Protein AF-A0ABD1CPF4-F1 (afdb_monomer)

Solvent-accessible surface area (backbone atoms only — not comparable to full-atom values): 8004 Å² total; per-residue (Å²): 120,74,70,60,53,56,55,51,50,54,49,49,67,53,43,54,56,50,52,51,50,51,53,52,51,49,53,51,50,36,40,74,71,69,72,23,64,71,58,42,56,59,70,68,31,74,71,52,68,56,48,58,52,49,54,50,50,38,57,67,48,44,60,62,48,54,50,53,54,55,70,65,56,84,64,86,76,77,92,41,75,68,58,52,54,52,52,50,51,49,54,52,51,51,50,51,52,53,32,51,52,50,44,56,67,52,46,53,60,49,55,54,47,51,57,50,50,54,54,56,62,68,64,66,76,91,68,70,62,62,62,52,54,56,53,60,77,70,105

Sequence (139 aa):
THQNGFLVDALYETGRHVLWACSVAWIIFACTTGYGGPINTLLSATCWQPFGKLSYCLYLLHLPLQVLLTGTQRTVRHFSDLEAIHAFGGDASLTVLASVGWTLLFEVPFANLDGSLRKVVRKKPATRTNEELTSEERR

Nearest PDB structures (foldseek):
  5wkq-assembly1_A  TM=3.843E-01  e=2.786E+00  Shigella flexneri

Foldseek 3Di:
DVVVVVVVVVCVVVVVVVVVVVVVVVQVVCLVVVVNPVVVVVVPDPVVVLVVVLVVLLVVQLVVLVVVVVVVPPDDPDDDVVVVVVVVVVSVVVSSVVSVVVCCVPVVVVVVVVVVVVVVVVVPDPPPPVVVVVVVVVD

pLDDT: mean 73.55, std 10.82, range [43.5, 95.12]

Structure (mmCIF, N/CA/C/O backbone):
data_AF-A0ABD1CPF4-F1
#
_entry.id   AF-A0ABD1CPF4-F1
#
loop_
_atom_site.group_PDB
_atom_site.id
_atom_site.type_symbol
_atom_site.label_atom_id
_atom_site.label_alt_id
_atom_site.label_comp_id
_atom_site.label_asym_id
_atom_site.label_entity_id
_atom_site.label_seq_id
_atom_site.pdbx_PDB_ins_code
_atom_site.Cartn_x
_atom_site.Cartn_y
_atom_site.Cartn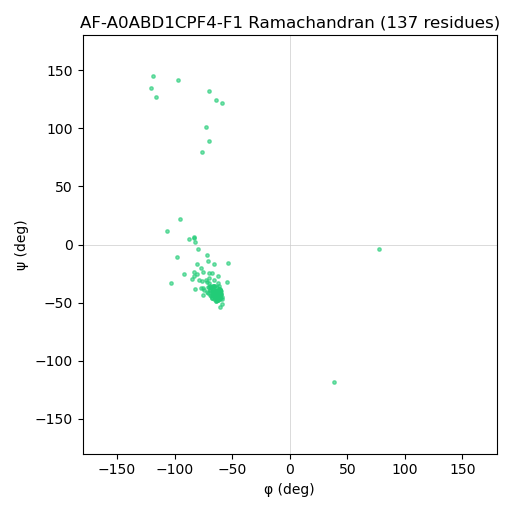_z
_atom_site.occupancy
_atom_site.B_iso_or_equiv
_atom_site.auth_seq_id
_atom_site.auth_comp_id
_atom_site.auth_asym_id
_atom_site.auth_atom_id
_atom_site.pdbx_PDB_model_num
ATOM 1 N N . THR A 1 1 ? -3.301 -20.070 -36.604 1.00 60.03 1 THR A N 1
ATOM 2 C CA . THR A 1 1 ? -2.739 -20.201 -35.237 1.00 60.03 1 THR A CA 1
ATOM 3 C C . THR A 1 1 ? -2.571 -18.868 -34.510 1.00 60.03 1 THR A C 1
ATOM 5 O O . THR A 1 1 ? -2.727 -18.853 -33.300 1.00 60.03 1 THR A O 1
ATOM 8 N N . HIS A 1 2 ? -2.340 -17.742 -35.205 1.00 61.94 2 HIS A N 1
ATOM 9 C CA . HIS A 1 2 ? -2.163 -16.410 -34.587 1.00 61.94 2 HIS A CA 1
ATOM 10 C C . HIS A 1 2 ? -3.419 -15.843 -33.882 1.00 61.94 2 HIS A C 1
ATOM 12 O O . HIS A 1 2 ? -3.306 -15.127 -32.895 1.00 61.94 2 HIS A O 1
ATOM 18 N N . GLN A 1 3 ? -4.621 -16.190 -34.357 1.00 71.19 3 GLN A N 1
ATOM 19 C CA . GLN A 1 3 ? -5.891 -15.688 -33.806 1.00 71.19 3 GLN A CA 1
ATOM 20 C C . GLN A 1 3 ? -6.237 -16.297 -32.434 1.00 71.19 3 GLN A C 1
ATOM 22 O O . GLN A 1 3 ? -6.832 -15.634 -31.589 1.00 71.19 3 GLN A O 1
ATOM 27 N N . ASN A 1 4 ? -5.806 -17.540 -32.190 1.00 77.44 4 ASN A N 1
ATOM 28 C CA . ASN A 1 4 ? -6.047 -18.244 -30.928 1.00 77.44 4 ASN A CA 1
ATOM 29 C C . ASN A 1 4 ? -5.240 -17.629 -29.775 1.00 77.44 4 ASN A C 1
ATOM 31 O O . ASN A 1 4 ? -5.723 -17.602 -28.651 1.00 77.44 4 ASN A O 1
ATOM 35 N N . GLY A 1 5 ? -4.040 -17.104 -30.056 1.00 82.50 5 GLY A N 1
ATOM 36 C CA . GLY A 1 5 ? -3.198 -16.457 -29.046 1.00 82.50 5 GLY A CA 1
ATOM 37 C C . GLY A 1 5 ? -3.845 -15.201 -28.464 1.00 82.50 5 GLY A C 1
ATOM 38 O O . GLY A 1 5 ? -3.920 -15.068 -27.251 1.00 82.50 5 GLY A O 1
ATOM 39 N N . PHE A 1 6 ? -4.403 -14.334 -29.315 1.00 83.62 6 PHE A N 1
ATOM 40 C CA . PHE A 1 6 ? -5.069 -13.102 -28.873 1.00 83.62 6 PHE A CA 1
ATOM 41 C C . PHE A 1 6 ? -6.317 -13.371 -28.020 1.00 83.62 6 PHE A C 1
ATOM 43 O O . PHE A 1 6 ? -6.541 -12.694 -27.022 1.00 83.62 6 PHE A O 1
ATOM 50 N N . LEU A 1 7 ? -7.120 -14.375 -28.389 1.00 87.12 7 LEU A N 1
ATOM 51 C CA . LEU A 1 7 ? -8.303 -14.757 -27.612 1.00 87.12 7 LEU A CA 1
ATOM 52 C C . LEU A 1 7 ? -7.922 -15.290 -26.228 1.00 87.12 7 LEU A C 1
ATOM 54 O O . LEU A 1 7 ? -8.565 -14.938 -25.246 1.00 87.12 7 LEU A O 1
ATOM 58 N N . VAL A 1 8 ? -6.873 -16.110 -26.142 1.00 8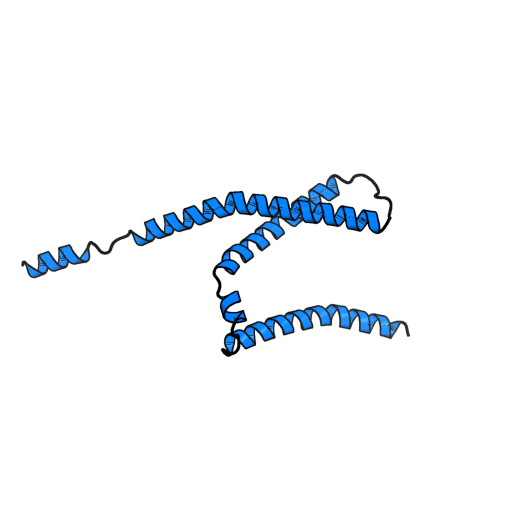7.94 8 VAL A N 1
ATOM 59 C CA . VAL A 1 8 ? -6.375 -16.628 -24.860 1.00 87.94 8 VAL A CA 1
ATOM 60 C C . VAL A 1 8 ? -5.826 -15.497 -23.991 1.00 87.94 8 VAL A C 1
ATOM 62 O O . VAL A 1 8 ? -6.136 -15.459 -22.805 1.00 87.94 8 VAL A O 1
ATOM 65 N N . ASP A 1 9 ? -5.085 -14.554 -24.574 1.00 88.38 9 ASP A N 1
ATOM 66 C CA . ASP A 1 9 ? -4.531 -13.398 -23.861 1.00 88.38 9 ASP A CA 1
ATOM 67 C C . ASP A 1 9 ? -5.645 -12.489 -23.307 1.00 88.38 9 ASP A C 1
ATOM 69 O O . ASP A 1 9 ? -5.686 -12.185 -22.116 1.00 88.38 9 ASP A O 1
ATOM 73 N N . ALA A 1 10 ? -6.648 -12.175 -24.134 1.00 87.69 10 ALA A N 1
ATOM 74 C CA . ALA A 1 10 ? -7.804 -11.380 -23.724 1.00 87.69 10 ALA A CA 1
ATOM 75 C C . ALA A 1 10 ? -8.651 -12.068 -22.635 1.00 87.69 10 ALA A C 1
ATOM 77 O O . ALA A 1 10 ? -9.122 -11.414 -21.697 1.00 87.69 10 ALA A O 1
ATOM 78 N N . LEU A 1 11 ? -8.844 -13.388 -22.736 1.00 88.06 11 LEU A N 1
ATOM 79 C CA . LEU A 1 11 ? -9.547 -14.179 -21.721 1.00 88.06 11 LEU A CA 1
ATOM 80 C C . LEU A 1 11 ? -8.747 -14.286 -20.422 1.00 88.06 11 LEU A C 1
ATOM 82 O O . LEU A 1 11 ? -9.336 -14.265 -19.344 1.00 88.06 11 LEU A O 1
ATOM 86 N N . TYR A 1 12 ? -7.421 -14.374 -20.502 1.00 90.00 12 TYR A N 1
ATOM 87 C CA . TYR A 1 12 ? -6.552 -14.398 -19.330 1.00 90.00 12 TYR A CA 1
ATOM 88 C C . TYR A 1 12 ? -6.574 -13.052 -18.594 1.00 90.00 12 TYR A C 1
ATOM 90 O O . TYR A 1 12 ? -6.769 -13.002 -17.376 1.00 90.00 12 TYR A O 1
ATOM 98 N N . GLU A 1 13 ? -6.464 -11.955 -19.343 1.00 88.06 13 GLU A N 1
ATOM 99 C CA . GLU A 1 13 ? -6.418 -10.595 -18.808 1.00 88.06 13 GLU A CA 1
ATOM 100 C C . GLU A 1 13 ? -7.735 -10.171 -18.151 1.00 88.06 13 GLU A C 1
ATOM 102 O O . GLU A 1 13 ? -7.739 -9.510 -17.115 1.00 88.06 13 GLU A O 1
ATOM 107 N N . THR A 1 14 ? -8.874 -10.576 -18.709 1.00 89.06 14 THR A N 1
ATOM 108 C CA . THR A 1 14 ? -10.189 -10.307 -18.105 1.00 89.06 14 THR A CA 1
ATOM 109 C C . THR A 1 14 ? -10.537 -11.324 -17.019 1.00 89.06 14 THR A C 1
ATOM 111 O O . THR A 1 14 ? -11.060 -10.959 -15.963 1.00 89.06 14 THR A O 1
ATOM 114 N N . GLY A 1 15 ? -10.181 -12.591 -17.231 1.00 91.81 15 GLY A N 1
ATOM 115 C CA . GLY A 1 15 ? -10.434 -13.688 -16.307 1.00 91.81 15 GLY A CA 1
ATOM 116 C C . GLY A 1 15 ? -9.746 -13.503 -14.961 1.00 91.81 15 GLY A C 1
ATOM 117 O O . GLY A 1 15 ? -10.363 -13.777 -13.936 1.00 91.81 15 GLY A O 1
ATOM 118 N N . ARG A 1 16 ? -8.519 -12.965 -14.918 1.00 91.44 16 ARG A N 1
ATOM 119 C CA . ARG A 1 16 ? -7.819 -12.711 -13.644 1.00 91.44 16 ARG A CA 1
ATOM 120 C C . ARG A 1 16 ? -8.573 -11.737 -12.735 1.00 91.44 16 ARG A C 1
ATOM 122 O O . ARG A 1 16 ? -8.634 -11.960 -11.528 1.00 91.44 16 ARG A O 1
ATOM 129 N N . HIS A 1 17 ? -9.176 -10.690 -13.301 1.00 89.56 17 HIS A N 1
ATOM 130 C CA . HIS A 1 17 ? -9.934 -9.696 -12.533 1.00 89.56 17 HIS A CA 1
ATOM 131 C C . HIS A 1 17 ? -11.236 -10.289 -12.010 1.00 89.56 17 HIS A C 1
ATOM 133 O O . HIS A 1 17 ? -11.589 -10.078 -10.852 1.00 89.56 17 HIS A O 1
ATOM 139 N N . VAL A 1 18 ? -11.916 -11.077 -12.847 1.00 94.00 18 VAL A N 1
ATOM 140 C CA . VAL A 1 18 ? -13.145 -11.781 -12.465 1.00 94.00 18 VAL A CA 1
ATOM 141 C C . VAL A 1 18 ? -12.857 -12.821 -11.389 1.00 94.00 18 VAL A C 1
ATOM 143 O O . VAL A 1 18 ? -13.550 -12.846 -10.382 1.00 94.00 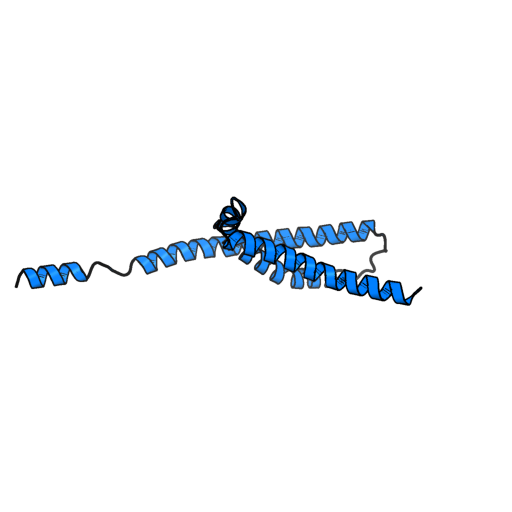18 VAL A O 1
ATOM 146 N N . LEU A 1 19 ? -11.811 -13.635 -11.542 1.00 94.50 19 LEU A N 1
ATOM 147 C CA . LEU A 1 19 ? -11.408 -14.633 -10.550 1.00 94.50 19 LEU A CA 1
ATOM 148 C C . LEU A 1 19 ? -11.044 -13.987 -9.214 1.00 94.50 19 LEU A C 1
ATOM 150 O O . LEU A 1 19 ? -11.465 -14.476 -8.166 1.00 94.50 19 LEU A O 1
ATOM 154 N N . TRP A 1 20 ? -10.315 -12.870 -9.238 1.00 92.19 20 TRP A N 1
ATOM 155 C CA . TRP A 1 20 ? -10.007 -12.115 -8.028 1.00 92.19 20 TRP A CA 1
ATOM 156 C C . TRP A 1 20 ? -11.277 -11.570 -7.361 1.00 92.19 20 TRP A C 1
ATOM 158 O O . TRP A 1 20 ? -11.485 -11.786 -6.166 1.00 92.19 20 TRP A O 1
ATOM 168 N N . ALA A 1 21 ? -12.177 -10.952 -8.131 1.00 93.56 21 ALA A N 1
ATOM 169 C CA . ALA A 1 21 ? -13.452 -10.451 -7.624 1.00 93.56 21 ALA A CA 1
ATOM 170 C C . ALA A 1 21 ? -14.337 -11.578 -7.063 1.00 93.56 21 ALA A C 1
ATOM 172 O O . ALA A 1 21 ? -14.887 -11.438 -5.973 1.00 93.56 21 ALA A O 1
ATOM 173 N N . CYS A 1 22 ? -14.430 -12.715 -7.756 1.00 95.12 22 CYS A N 1
ATOM 174 C CA . CYS A 1 22 ? -15.144 -13.905 -7.298 1.00 95.12 22 CYS A CA 1
ATOM 175 C C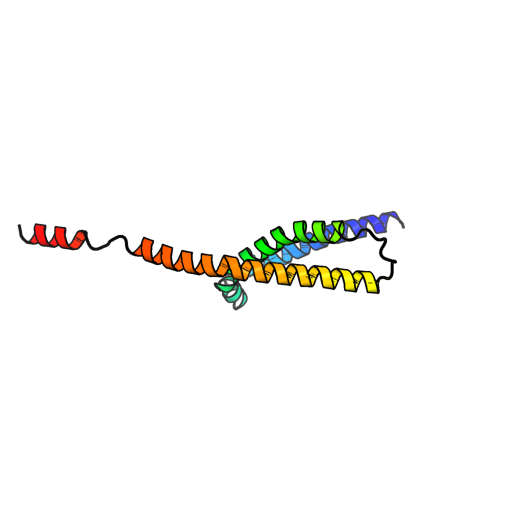 . CYS A 1 22 ? -14.542 -14.464 -6.006 1.00 95.12 22 CYS A C 1
ATOM 177 O O . CYS A 1 22 ? -15.287 -14.814 -5.094 1.00 95.12 22 CYS A O 1
ATOM 179 N N . SER A 1 23 ? -13.211 -14.507 -5.894 1.00 91.06 23 SER A N 1
ATOM 180 C CA . SER A 1 23 ? -12.525 -14.938 -4.674 1.00 91.06 23 SER A CA 1
ATOM 181 C C . SER A 1 23 ? -12.880 -14.040 -3.489 1.00 91.06 23 SER A C 1
ATOM 183 O O . SER A 1 23 ? -13.195 -14.539 -2.412 1.00 91.06 23 SER A O 1
ATOM 185 N N . VAL A 1 24 ? -12.861 -12.717 -3.672 1.00 89.31 24 VAL A N 1
ATOM 186 C CA . VAL A 1 24 ? -13.229 -11.763 -2.613 1.00 89.31 24 VAL A CA 1
ATOM 187 C C . VAL A 1 24 ? -14.721 -11.862 -2.280 1.00 89.31 24 VAL A C 1
ATOM 189 O O . VAL A 1 24 ? -15.086 -11.911 -1.106 1.00 89.31 24 VAL A O 1
ATOM 192 N N . ALA A 1 25 ? -15.587 -11.957 -3.290 1.00 90.56 25 ALA A N 1
ATOM 193 C CA . ALA A 1 25 ? -17.028 -12.115 -3.108 1.00 90.56 25 ALA A CA 1
ATOM 194 C C . ALA A 1 25 ? -17.373 -13.389 -2.324 1.00 90.56 25 ALA A C 1
ATOM 196 O O . ALA A 1 25 ? -18.226 -13.353 -1.439 1.00 90.56 25 ALA A O 1
ATOM 197 N N . TRP A 1 26 ? -16.673 -14.495 -2.592 1.00 90.06 26 TRP A N 1
ATOM 198 C CA . TRP A 1 26 ? -16.831 -15.742 -1.848 1.00 90.06 26 TRP A CA 1
ATOM 199 C C . TRP A 1 26 ? -16.475 -15.581 -0.367 1.00 90.06 26 TRP A C 1
ATOM 201 O O . TRP A 1 26 ? -17.210 -16.051 0.500 1.00 90.06 26 TRP A O 1
ATOM 211 N N . ILE A 1 27 ? -15.386 -14.869 -0.062 1.00 86.06 27 ILE A N 1
ATOM 212 C CA . ILE A 1 27 ? -14.979 -14.580 1.320 1.00 86.06 27 ILE A CA 1
ATOM 213 C C . ILE A 1 27 ? -16.065 -13.769 2.039 1.00 86.06 27 ILE A C 1
ATOM 215 O O . ILE A 1 27 ? -16.458 -14.120 3.150 1.00 86.06 27 ILE A O 1
ATOM 219 N N . ILE A 1 28 ? -16.600 -12.729 1.393 1.00 86.44 28 ILE A N 1
ATOM 220 C CA . ILE A 1 28 ? -17.681 -11.903 1.952 1.00 86.44 28 ILE A CA 1
ATOM 221 C C . ILE A 1 28 ? -18.932 -12.755 2.200 1.00 86.44 28 ILE A C 1
ATOM 223 O O . ILE A 1 28 ? -19.514 -12.699 3.284 1.00 86.44 28 ILE A O 1
ATOM 227 N N . PHE A 1 29 ? -19.319 -13.587 1.231 1.00 86.62 29 PHE A N 1
A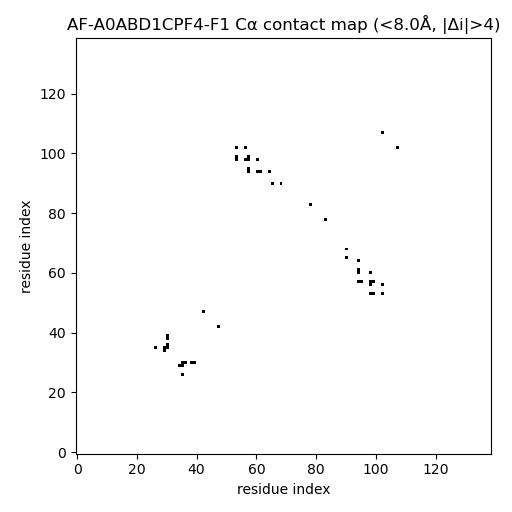TOM 228 C CA . PHE A 1 29 ? -20.461 -14.490 1.354 1.00 86.62 29 PHE A CA 1
ATOM 229 C C . PHE A 1 29 ? -20.294 -15.464 2.532 1.00 86.62 29 PHE A C 1
ATOM 231 O O . PHE A 1 29 ? -21.205 -15.606 3.355 1.00 86.62 29 PHE A O 1
ATOM 238 N N . ALA A 1 30 ? -19.109 -16.061 2.684 1.00 84.81 30 ALA A N 1
ATOM 239 C CA . ALA A 1 30 ? -18.777 -16.932 3.810 1.00 84.81 30 ALA A CA 1
ATOM 240 C C . ALA A 1 30 ? -18.863 -16.201 5.164 1.00 84.81 30 ALA A C 1
ATOM 242 O O . ALA A 1 30 ? -19.389 -16.759 6.130 1.00 84.81 30 ALA A O 1
ATOM 243 N N . CYS A 1 31 ? -18.423 -14.939 5.234 1.00 79.44 31 CYS A N 1
ATOM 244 C CA . CYS A 1 31 ? -18.583 -14.098 6.422 1.00 79.44 31 CYS A CA 1
ATOM 245 C C . CYS A 1 31 ? -20.062 -13.821 6.740 1.00 79.44 31 CYS A C 1
ATOM 247 O O . CYS A 1 31 ? -20.466 -13.956 7.893 1.00 79.44 31 CYS A O 1
ATOM 249 N N . THR A 1 32 ? -20.886 -13.497 5.736 1.00 80.06 32 THR A N 1
ATOM 250 C CA . THR A 1 32 ? -22.316 -13.187 5.946 1.00 80.06 32 THR A CA 1
ATOM 251 C C . THR A 1 32 ? -23.165 -14.397 6.339 1.00 80.06 32 THR A C 1
ATOM 253 O O . THR A 1 32 ? -24.129 -14.251 7.083 1.00 80.06 32 THR A O 1
ATOM 256 N N . THR A 1 33 ? -22.785 -15.602 5.906 1.00 82.44 33 THR A N 1
ATOM 257 C CA . THR A 1 33 ? -23.521 -16.849 6.193 1.00 82.44 33 THR A CA 1
ATOM 258 C C . THR A 1 33 ? -23.183 -17.416 7.585 1.00 82.44 33 THR A C 1
ATOM 260 O O . THR A 1 33 ? -23.664 -18.478 7.967 1.00 82.44 33 THR A O 1
ATOM 263 N N . GLY A 1 34 ? -22.334 -16.738 8.369 1.00 72.19 34 GLY A N 1
ATOM 264 C CA . GLY A 1 34 ? -21.949 -17.166 9.722 1.00 72.19 34 GLY A CA 1
ATOM 265 C C . GLY A 1 34 ? -20.920 -18.304 9.770 1.00 72.19 34 GLY A C 1
ATOM 266 O O . GLY A 1 34 ? -20.414 -18.622 10.842 1.00 72.19 34 GLY A O 1
ATOM 267 N N . TYR A 1 35 ? -20.532 -18.860 8.617 1.00 70.19 35 TYR A N 1
ATOM 268 C CA . TYR A 1 35 ? -19.466 -19.863 8.477 1.00 70.19 35 TYR A CA 1
ATOM 269 C C . TYR A 1 35 ? -18.053 -19.249 8.397 1.00 70.19 35 TYR A C 1
ATOM 271 O O . TYR A 1 35 ? -17.071 -19.961 8.202 1.00 70.19 35 TYR A O 1
ATOM 279 N N . GLY A 1 36 ? -17.922 -17.929 8.565 1.00 67.50 36 GLY A N 1
ATOM 280 C CA . GLY A 1 36 ? -16.660 -17.198 8.413 1.00 67.50 36 GLY A CA 1
ATOM 281 C C . GLY A 1 36 ? -15.615 -17.415 9.517 1.00 67.50 36 GLY A C 1
ATOM 282 O O . GLY A 1 36 ? -14.488 -16.950 9.357 1.00 67.50 36 GLY A O 1
ATOM 283 N N . GLY A 1 37 ? -15.957 -18.089 10.622 1.00 76.31 37 GLY A N 1
ATOM 284 C CA . GLY A 1 37 ? -15.033 -18.476 11.700 1.00 76.31 37 GLY A CA 1
ATOM 285 C C . GLY A 1 37 ? -13.963 -17.412 12.037 1.00 76.31 37 GLY A C 1
ATOM 286 O O . GLY A 1 37 ? -14.324 -16.297 12.418 1.00 76.31 37 GLY A O 1
ATOM 287 N N . PRO A 1 38 ? -12.655 -17.711 11.882 1.00 71.50 38 PRO A N 1
ATOM 288 C CA . PRO A 1 38 ? -11.564 -16.782 12.201 1.00 71.50 38 PRO A CA 1
ATOM 289 C C . PRO A 1 38 ? -11.449 -15.586 11.241 1.00 71.50 38 PRO A C 1
ATOM 291 O O . PRO A 1 38 ? -10.947 -14.537 11.641 1.00 71.50 38 PRO A O 1
ATOM 294 N N . ILE A 1 39 ? -11.926 -15.707 9.997 1.00 74.19 39 ILE A N 1
ATOM 295 C CA . ILE A 1 39 ? -11.869 -14.636 8.988 1.00 74.19 39 ILE A CA 1
ATOM 296 C C . ILE A 1 39 ? -12.813 -13.498 9.383 1.00 74.19 39 ILE A C 1
ATOM 298 O O . ILE A 1 39 ? -12.448 -12.333 9.273 1.00 74.19 39 ILE A O 1
ATOM 302 N N . ASN A 1 40 ? -13.990 -13.823 9.926 1.00 73.62 40 ASN A N 1
ATOM 303 C CA . ASN A 1 40 ? -14.916 -12.817 10.447 1.00 73.62 40 ASN A CA 1
ATOM 304 C C . ASN A 1 40 ? -14.306 -12.031 11.624 1.00 73.62 40 ASN A C 1
ATOM 306 O O . ASN A 1 40 ? -14.437 -10.813 11.692 1.00 73.62 40 ASN A O 1
ATOM 310 N N . THR A 1 41 ? -13.574 -12.705 12.515 1.00 69.88 41 THR A N 1
ATOM 311 C CA . THR A 1 41 ? -12.863 -12.054 13.628 1.00 69.88 41 THR A CA 1
ATOM 312 C C . THR A 1 41 ? -11.702 -11.184 13.137 1.00 69.88 41 THR A C 1
ATOM 314 O O . THR A 1 41 ? -11.483 -10.102 13.674 1.00 69.88 41 THR A O 1
ATOM 317 N N . LEU A 1 42 ? -10.986 -11.621 12.095 1.00 72.38 42 LEU A N 1
ATOM 318 C CA . LEU A 1 42 ? -9.924 -10.847 11.444 1.00 72.38 42 LEU A CA 1
ATOM 319 C C . LEU A 1 42 ? -10.465 -9.586 10.760 1.00 72.38 42 LEU A C 1
ATOM 321 O O . LEU A 1 42 ? -9.890 -8.518 10.941 1.00 72.38 42 LEU A O 1
ATOM 325 N N . LEU A 1 43 ? -11.569 -9.694 10.013 1.00 65.69 43 LEU A N 1
ATOM 326 C CA . LEU A 1 43 ? -12.199 -8.557 9.329 1.00 65.69 43 LEU A CA 1
ATOM 327 C C . LEU A 1 43 ? -12.906 -7.603 10.300 1.00 65.69 43 LEU A C 1
ATOM 329 O 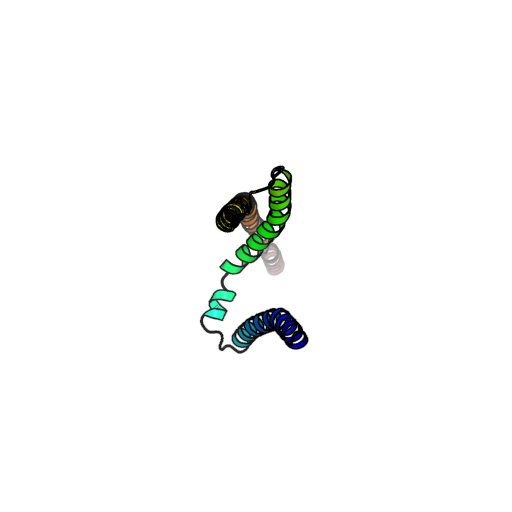O . LEU A 1 43 ? -12.933 -6.399 10.066 1.00 65.69 43 LEU A O 1
ATOM 333 N N . SER A 1 44 ? -13.459 -8.118 11.400 1.00 66.69 44 SER A N 1
ATOM 334 C CA . SER A 1 44 ? -14.063 -7.298 12.456 1.00 66.69 44 SER A CA 1
ATOM 335 C C . SER A 1 44 ? -13.026 -6.689 13.409 1.00 66.69 44 SER A C 1
ATOM 337 O O . SER A 1 44 ? -13.399 -5.941 14.318 1.00 66.69 44 SER A O 1
ATOM 339 N N . ALA A 1 45 ? -11.737 -6.999 13.251 1.00 68.19 45 ALA A N 1
ATOM 340 C CA . ALA A 1 45 ? -10.700 -6.434 14.095 1.00 68.19 45 ALA A CA 1
ATOM 341 C C . ALA A 1 45 ? -10.518 -4.940 13.790 1.00 68.19 45 ALA A C 1
ATOM 343 O O . ALA A 1 45 ? -10.287 -4.543 12.647 1.00 68.19 45 ALA A O 1
ATOM 344 N N . THR A 1 46 ? -10.488 -4.110 14.837 1.00 63.09 46 THR A N 1
ATOM 345 C CA . THR A 1 46 ? -10.197 -2.662 14.768 1.00 63.09 46 THR A CA 1
ATOM 346 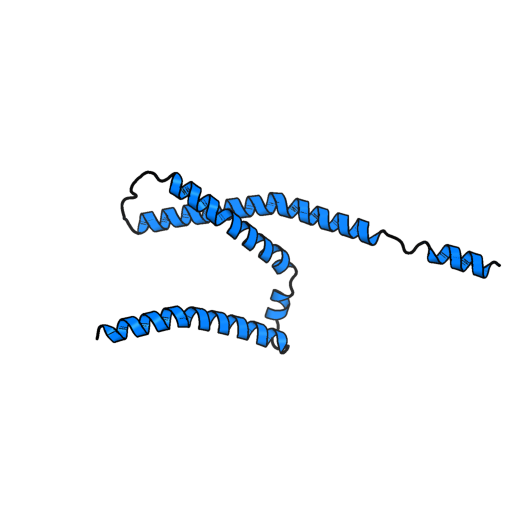C C . THR A 1 46 ? -8.880 -2.341 14.044 1.00 63.09 46 THR A C 1
ATOM 348 O O . THR A 1 46 ? -8.665 -1.211 13.618 1.00 63.09 46 THR A O 1
ATOM 351 N N . CYS A 1 47 ? -8.009 -3.337 13.856 1.00 66.44 47 CYS A N 1
ATOM 352 C CA . CYS A 1 47 ? -6.766 -3.251 13.093 1.00 66.44 47 CYS A CA 1
ATOM 353 C C . CYS A 1 47 ? -6.971 -2.917 11.598 1.00 66.44 47 CYS A C 1
ATOM 355 O O . CYS A 1 47 ? -6.111 -2.276 10.999 1.00 66.44 47 CYS A O 1
ATOM 357 N N . TRP A 1 48 ? -8.119 -3.252 10.996 1.00 66.31 48 TRP A N 1
ATOM 358 C CA . TRP A 1 48 ? -8.402 -2.926 9.587 1.00 66.31 48 TRP A CA 1
ATOM 359 C C . TRP A 1 48 ? -8.748 -1.449 9.354 1.00 66.31 48 TRP A C 1
ATOM 361 O O . TRP A 1 48 ? -8.566 -0.913 8.261 1.00 66.31 48 TRP A O 1
ATOM 371 N N . GLN A 1 49 ? -9.217 -0.762 10.393 1.00 69.25 49 GLN A N 1
ATOM 372 C CA . GLN A 1 49 ? -9.669 0.623 10.308 1.00 69.25 49 GLN A CA 1
ATOM 373 C C . GLN A 1 49 ? -8.549 1.668 10.095 1.00 69.25 49 GLN A C 1
ATOM 375 O O . GLN A 1 49 ? -8.799 2.635 9.363 1.00 69.25 49 GLN A O 1
ATOM 380 N N . PRO A 1 50 ? -7.337 1.523 10.674 1.00 69.94 50 PRO A N 1
ATOM 381 C CA . PRO A 1 50 ? -6.167 2.306 10.268 1.00 69.94 50 PRO A CA 1
ATOM 382 C C . PRO A 1 50 ? -5.554 1.804 8.951 1.00 69.94 50 PRO A C 1
ATOM 384 O O . PRO A 1 50 ? -5.081 2.604 8.151 1.00 69.94 50 PRO A O 1
ATOM 387 N N . PHE A 1 51 ? -5.630 0.500 8.655 1.00 74.38 51 PHE A N 1
ATOM 388 C CA . PHE A 1 51 ? -5.034 -0.068 7.440 1.00 74.38 51 PHE A CA 1
ATOM 389 C C . PHE A 1 51 ? -5.607 0.548 6.153 1.00 74.38 51 PHE A C 1
ATOM 391 O O . PHE A 1 51 ? -4.855 0.933 5.261 1.00 74.38 51 PHE A O 1
ATOM 398 N N . GLY A 1 52 ? -6.929 0.747 6.090 1.00 75.50 52 GLY A N 1
ATOM 399 C CA . GLY A 1 52 ? -7.564 1.410 4.945 1.00 75.50 52 GLY A CA 1
ATOM 400 C C . GLY A 1 52 ? -7.114 2.864 4.738 1.00 75.50 52 GLY A C 1
ATOM 401 O O . GLY A 1 52 ? -7.000 3.319 3.601 1.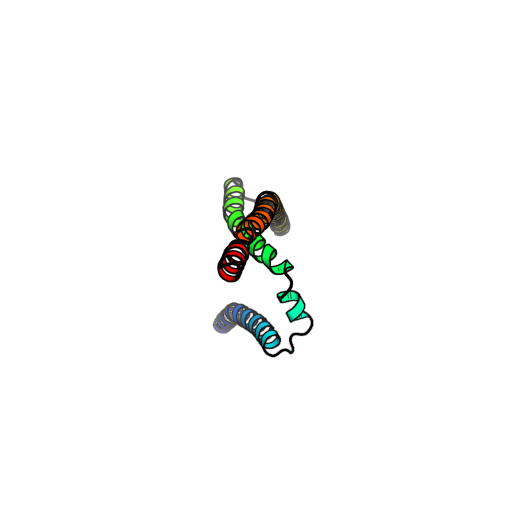00 75.50 52 GLY A O 1
ATOM 402 N N . LYS A 1 53 ? -6.807 3.595 5.819 1.00 70.44 53 LYS A N 1
ATOM 403 C CA . LYS A 1 53 ? -6.292 4.971 5.728 1.00 70.44 53 LYS A CA 1
ATOM 404 C C . LYS A 1 53 ? -4.835 4.997 5.281 1.00 70.44 53 LYS A C 1
ATOM 406 O O . LYS A 1 53 ? -4.476 5.818 4.441 1.00 70.44 53 LYS A O 1
ATOM 411 N N . LEU A 1 54 ? -4.027 4.058 5.770 1.00 69.31 54 LEU A N 1
ATOM 412 C CA . LEU A 1 54 ? -2.629 3.910 5.375 1.00 69.31 54 LEU A CA 1
ATOM 413 C C . LEU A 1 54 ? -2.497 3.613 3.875 1.00 69.31 54 LEU A C 1
ATOM 415 O O . LEU A 1 54 ? -1.712 4.269 3.193 1.00 69.31 54 LEU A O 1
ATOM 419 N N . SER A 1 55 ? -3.314 2.702 3.333 1.00 79.50 55 SER A N 1
ATOM 420 C CA . SER A 1 55 ? -3.341 2.428 1.888 1.00 79.50 55 SER A CA 1
ATOM 421 C C . SER A 1 55 ? -3.735 3.655 1.060 1.00 79.50 55 SER A C 1
ATOM 423 O O . SER A 1 55 ? -3.190 3.864 -0.023 1.00 79.50 55 SER A O 1
ATOM 425 N N . TYR A 1 56 ? -4.641 4.495 1.567 1.00 78.25 56 TYR A N 1
ATOM 426 C CA . TYR A 1 56 ? -5.032 5.735 0.895 1.00 78.25 56 TYR A CA 1
ATOM 427 C C . TYR A 1 56 ? -3.901 6.775 0.881 1.00 78.25 56 TYR A C 1
ATOM 429 O O . TYR A 1 56 ? -3.617 7.367 -0.160 1.00 78.25 56 TYR A O 1
ATOM 437 N N . CYS A 1 57 ? -3.208 6.962 2.008 1.00 75.00 57 CYS A N 1
ATOM 438 C CA . CYS A 1 57 ? -2.029 7.828 2.079 1.00 75.00 57 CYS A CA 1
ATOM 439 C C . CYS A 1 57 ? -0.911 7.349 1.142 1.00 75.00 57 CYS A C 1
ATOM 441 O O . CYS A 1 57 ? -0.330 8.164 0.425 1.00 75.00 57 CYS A O 1
ATOM 443 N N . LEU A 1 58 ? -0.664 6.036 1.096 1.00 78.12 58 LEU A N 1
ATOM 444 C CA . LEU A 1 58 ? 0.294 5.420 0.179 1.00 78.12 58 LEU A CA 1
ATOM 445 C C . LEU A 1 58 ? -0.064 5.717 -1.277 1.00 78.12 58 LEU A C 1
ATOM 447 O O . LEU A 1 58 ? 0.796 6.146 -2.038 1.00 78.12 58 LEU A O 1
ATOM 451 N N . TYR A 1 59 ? -1.335 5.549 -1.652 1.00 80.62 59 TYR A N 1
ATOM 452 C CA . TYR A 1 59 ? -1.807 5.839 -3.005 1.00 80.62 59 TYR A CA 1
ATOM 453 C C . TYR A 1 59 ? -1.607 7.313 -3.390 1.00 80.62 59 TYR A C 1
ATOM 455 O O . TYR A 1 59 ? -1.112 7.606 -4.478 1.00 80.62 59 TYR A O 1
ATOM 463 N N . LEU A 1 60 ? -1.935 8.246 -2.487 1.00 79.12 60 LEU A N 1
ATOM 464 C CA . LEU A 1 60 ? -1.748 9.681 -2.726 1.00 79.12 60 LEU A CA 1
ATOM 465 C C . LEU A 1 60 ? -0.275 10.084 -2.862 1.00 79.12 60 LEU A C 1
ATOM 467 O O . LEU A 1 60 ? 0.025 10.978 -3.649 1.00 79.12 60 LEU A O 1
ATOM 471 N N . LEU A 1 61 ? 0.631 9.457 -2.107 1.00 75.25 61 LEU A N 1
ATOM 472 C CA . LEU A 1 61 ? 2.066 9.762 -2.147 1.00 75.25 61 LEU A CA 1
ATOM 473 C C . LEU A 1 61 ? 2.801 9.048 -3.284 1.00 75.25 61 LEU A C 1
ATOM 475 O O . LEU A 1 61 ? 3.833 9.538 -3.738 1.00 75.25 61 LEU A O 1
ATOM 479 N N . HIS A 1 62 ? 2.265 7.930 -3.769 1.00 79.19 62 HIS A N 1
ATOM 480 C CA . HIS A 1 62 ? 2.887 7.127 -4.813 1.00 79.19 62 HIS A CA 1
ATOM 481 C C . HIS A 1 62 ? 3.078 7.905 -6.121 1.00 79.19 62 HIS A C 1
ATOM 483 O O . HIS A 1 62 ? 4.199 8.008 -6.612 1.00 79.19 62 HIS A O 1
ATOM 489 N N . LEU A 1 63 ? 2.010 8.511 -6.651 1.00 79.31 63 LEU A N 1
ATOM 490 C CA . LEU A 1 63 ? 2.063 9.275 -7.903 1.00 79.31 63 LEU A CA 1
ATOM 491 C C . LEU A 1 63 ? 3.061 10.451 -7.872 1.00 79.31 63 LEU A C 1
ATOM 493 O O . LEU A 1 63 ? 3.892 10.533 -8.778 1.00 79.31 63 LEU A O 1
ATOM 497 N N . PRO A 1 64 ? 3.044 11.362 -6.878 1.00 79.00 64 PRO A N 1
ATOM 498 C CA . PRO A 1 64 ? 3.996 12.469 -6.836 1.00 79.00 64 PRO A CA 1
ATOM 499 C C . PRO A 1 64 ? 5.442 12.006 -6.627 1.00 79.00 64 PRO A C 1
ATOM 501 O O . PRO A 1 64 ? 6.338 12.588 -7.239 1.00 79.00 64 PRO A O 1
ATOM 504 N N . LEU A 1 65 ? 5.690 10.956 -5.832 1.00 76.69 65 LEU A N 1
ATOM 505 C CA . LEU A 1 65 ? 7.038 10.392 -5.690 1.00 76.69 65 LEU A CA 1
ATOM 506 C C . LEU A 1 65 ? 7.540 9.809 -7.007 1.00 76.69 65 LEU A C 1
ATOM 508 O O . LEU A 1 65 ? 8.628 10.171 -7.451 1.00 76.69 65 LEU A O 1
ATOM 512 N N . GLN A 1 66 ? 6.726 8.991 -7.672 1.00 79.38 66 GLN A N 1
ATOM 513 C CA . GLN A 1 66 ? 7.087 8.377 -8.945 1.00 79.38 66 GLN A CA 1
ATOM 514 C C . GLN A 1 66 ? 7.361 9.433 -10.026 1.00 79.38 66 GLN A C 1
ATOM 516 O O . GLN A 1 66 ? 8.323 9.310 -10.786 1.00 79.38 66 GLN A O 1
ATOM 521 N N . VAL A 1 67 ? 6.566 10.508 -10.072 1.00 82.00 67 VAL A N 1
ATOM 522 C CA . VAL A 1 67 ? 6.791 11.644 -10.982 1.00 82.00 67 VAL A CA 1
ATOM 523 C C . VAL A 1 67 ? 8.096 12.374 -10.655 1.00 82.00 67 VAL A C 1
ATOM 525 O O . VAL A 1 67 ? 8.850 12.704 -11.570 1.00 82.00 67 VAL A O 1
ATOM 528 N N . LEU A 1 68 ? 8.405 12.603 -9.376 1.00 79.88 68 LEU A N 1
ATOM 529 C CA . LEU A 1 68 ? 9.629 13.289 -8.953 1.00 79.88 68 LEU A CA 1
ATOM 530 C C . LEU A 1 68 ? 10.890 12.459 -9.242 1.00 79.88 68 LEU A C 1
ATOM 532 O O . LEU A 1 68 ? 11.895 12.988 -9.723 1.00 79.88 68 LEU A O 1
ATOM 536 N N . LEU A 1 69 ? 10.826 11.154 -8.982 1.00 75.06 69 LEU A N 1
ATOM 537 C CA . LEU A 1 69 ? 11.903 10.199 -9.237 1.00 75.06 69 LEU A CA 1
ATOM 538 C C . LEU A 1 69 ? 12.152 10.069 -10.743 1.00 75.06 69 LEU A C 1
ATOM 540 O O . LEU A 1 69 ? 13.285 10.242 -11.193 1.00 75.06 69 LEU A O 1
ATOM 544 N N . THR A 1 70 ? 11.090 9.916 -11.541 1.00 74.56 70 THR A N 1
ATOM 545 C CA . THR A 1 70 ? 11.176 9.881 -13.013 1.00 74.56 70 THR A CA 1
ATOM 546 C C . THR A 1 70 ? 11.676 11.209 -13.592 1.00 74.56 70 THR A C 1
ATOM 548 O O . THR A 1 70 ? 12.508 11.211 -14.493 1.00 74.56 70 THR A O 1
ATOM 551 N N . GLY A 1 71 ? 11.240 12.353 -13.051 1.00 75.50 71 GLY A N 1
ATOM 552 C CA . GLY A 1 71 ? 11.689 13.684 -13.482 1.00 75.50 71 GLY A CA 1
ATOM 553 C C . GLY A 1 71 ? 13.160 13.980 -13.162 1.00 75.50 71 GLY A C 1
ATOM 554 O O . GLY A 1 71 ? 13.799 14.781 -13.848 1.00 75.50 71 GLY A O 1
ATOM 555 N N . THR A 1 72 ? 13.708 13.309 -12.146 1.00 70.31 72 THR A N 1
ATOM 556 C CA . THR A 1 72 ? 15.120 13.400 -11.741 1.00 70.31 72 THR A CA 1
ATOM 557 C C . THR A 1 72 ? 16.014 12.477 -12.581 1.00 70.31 72 THR A C 1
ATOM 559 O O . THR A 1 72 ? 17.189 12.779 -12.805 1.00 70.31 72 THR A O 1
ATOM 562 N N . GLN A 1 73 ? 15.466 11.381 -13.118 1.00 66.31 73 GLN A N 1
ATOM 563 C CA . GLN A 1 73 ? 16.158 10.472 -14.035 1.00 66.31 73 GLN A CA 1
ATOM 564 C C . GLN A 1 73 ? 16.249 11.076 -15.449 1.00 66.31 73 GLN A C 1
ATOM 566 O O . GLN A 1 73 ? 15.502 10.728 -16.356 1.00 66.31 73 GLN A O 1
ATOM 571 N N . ARG A 1 74 ? 17.208 11.987 -15.663 1.00 57.50 74 ARG A N 1
ATOM 572 C CA . ARG A 1 74 ? 17.531 12.558 -16.991 1.00 57.50 74 ARG A CA 1
ATOM 573 C C . ARG A 1 74 ? 18.466 11.694 -17.851 1.00 57.50 74 ARG A C 1
ATOM 575 O O . ARG A 1 74 ? 18.900 12.155 -18.903 1.00 57.50 74 ARG A O 1
ATOM 582 N N . THR A 1 75 ? 18.804 10.476 -17.423 1.00 55.75 75 THR A N 1
ATOM 583 C CA . THR A 1 75 ? 19.762 9.616 -18.137 1.00 55.75 75 THR A CA 1
ATOM 584 C C . THR A 1 75 ? 19.133 8.307 -18.601 1.00 55.75 75 THR A C 1
ATOM 586 O O . THR A 1 75 ? 18.282 7.733 -17.923 1.00 55.75 75 THR A O 1
ATOM 589 N N . VAL A 1 76 ? 19.574 7.821 -19.762 1.00 53.47 76 VAL A N 1
ATOM 590 C CA . VAL A 1 76 ? 19.106 6.571 -20.369 1.00 53.47 76 VAL A CA 1
ATOM 591 C C . VAL A 1 76 ? 19.688 5.402 -19.569 1.00 53.47 76 VAL A C 1
ATOM 593 O O . VAL A 1 76 ? 20.869 5.074 -19.704 1.00 53.47 76 VAL A O 1
ATOM 596 N N . ARG A 1 77 ? 18.883 4.794 -18.687 1.00 56.19 77 ARG A N 1
ATOM 597 C CA . ARG A 1 77 ? 19.289 3.606 -17.922 1.00 56.19 77 ARG A CA 1
ATOM 598 C C . ARG A 1 77 ? 19.650 2.497 -18.914 1.00 56.19 77 ARG A C 1
ATOM 600 O O . ARG A 1 77 ? 18.839 2.138 -19.762 1.00 56.19 77 ARG A O 1
ATOM 607 N N . HIS A 1 78 ? 20.877 1.989 -18.845 1.00 58.12 78 HIS A N 1
ATOM 608 C CA . HIS A 1 78 ? 21.289 0.857 -19.670 1.00 58.12 78 HIS A CA 1
ATOM 609 C C . HIS A 1 78 ? 20.456 -0.372 -19.286 1.00 58.12 78 HIS A C 1
ATOM 611 O O . HIS A 1 78 ? 20.375 -0.734 -18.113 1.00 58.12 78 HIS A O 1
ATOM 617 N N . PHE A 1 79 ? 19.786 -0.953 -20.282 1.00 55.28 79 PHE A N 1
ATOM 618 C CA . PHE A 1 79 ? 18.828 -2.044 -20.136 1.00 55.28 79 PHE A CA 1
ATOM 619 C C . PHE A 1 79 ? 19.542 -3.346 -19.755 1.00 55.28 79 PHE A C 1
ATOM 621 O O . PHE A 1 79 ? 19.945 -4.126 -20.611 1.00 55.28 79 PHE A O 1
ATOM 628 N N . SER A 1 80 ? 19.712 -3.570 -18.458 1.00 75.38 80 SER A N 1
ATOM 629 C CA . SER A 1 80 ? 19.889 -4.905 -17.896 1.00 75.38 80 SER A CA 1
ATOM 630 C C . SER A 1 80 ? 18.701 -5.158 -16.978 1.00 75.38 80 SER A C 1
ATOM 632 O O . SER A 1 80 ? 18.413 -4.327 -16.113 1.00 75.38 80 SER A O 1
ATOM 634 N N . ASP A 1 81 ? 17.990 -6.271 -17.164 1.00 73.31 81 ASP A N 1
ATOM 635 C CA . ASP A 1 81 ? 16.779 -6.597 -16.395 1.00 73.31 81 ASP A CA 1
ATOM 636 C C . ASP A 1 81 ? 17.032 -6.566 -14.878 1.00 73.31 81 ASP A C 1
ATOM 638 O O . ASP A 1 81 ? 16.180 -6.144 -14.096 1.00 73.31 81 ASP A O 1
ATOM 642 N N . LEU A 1 82 ? 18.249 -6.924 -14.458 1.00 76.56 82 LEU A N 1
ATOM 643 C CA . LEU A 1 82 ? 18.662 -6.921 -13.055 1.00 76.56 82 LEU A CA 1
ATOM 644 C C . LEU A 1 82 ? 18.729 -5.504 -12.455 1.00 76.56 82 LEU A C 1
ATOM 646 O O . LEU A 1 82 ? 18.301 -5.276 -11.324 1.00 76.56 82 LEU A O 1
ATOM 650 N N . GLU A 1 83 ? 19.239 -4.544 -13.227 1.00 76.25 83 GLU A N 1
ATOM 651 C CA . GLU A 1 83 ? 19.347 -3.135 -12.831 1.00 76.25 83 GLU A CA 1
ATOM 652 C C . GLU A 1 83 ? 17.964 -2.485 -12.721 1.00 76.25 83 GLU A C 1
ATOM 654 O O . GLU A 1 83 ? 17.724 -1.679 -11.821 1.00 76.25 83 GLU A O 1
ATOM 659 N N . ALA A 1 84 ? 17.038 -2.867 -13.607 1.00 73.12 84 ALA A N 1
ATOM 660 C CA . ALA A 1 84 ? 15.662 -2.383 -13.590 1.00 73.12 84 ALA A CA 1
ATOM 661 C C . ALA A 1 84 ? 14.897 -2.882 -12.354 1.00 73.12 84 ALA A C 1
ATOM 663 O O . ALA A 1 84 ? 14.254 -2.086 -11.670 1.00 73.12 84 ALA A O 1
ATOM 664 N N . ILE A 1 85 ? 15.015 -4.174 -12.025 1.00 78.81 85 ILE A N 1
ATOM 665 C CA . ILE A 1 85 ? 14.369 -4.763 -10.841 1.00 78.81 85 ILE A CA 1
ATOM 666 C C . ILE A 1 85 ? 14.922 -4.138 -9.555 1.00 78.81 85 ILE A C 1
ATOM 668 O O . ILE A 1 85 ? 14.152 -3.793 -8.658 1.00 78.81 85 ILE A O 1
ATOM 672 N N . HIS A 1 86 ? 16.241 -3.947 -9.468 1.00 81.31 86 HIS A N 1
ATOM 673 C CA . HIS A 1 86 ? 16.867 -3.343 -8.292 1.00 81.31 86 HIS A CA 1
ATOM 674 C C . HIS A 1 86 ? 16.475 -1.867 -8.119 1.00 81.31 86 HIS A C 1
ATOM 676 O O . HIS A 1 86 ? 16.137 -1.441 -7.014 1.00 81.31 86 HIS A O 1
ATOM 682 N N . ALA A 1 87 ? 16.453 -1.091 -9.208 1.00 77.31 87 ALA A N 1
ATOM 683 C CA . ALA A 1 87 ? 16.016 0.304 -9.178 1.00 77.31 87 ALA A CA 1
ATOM 684 C C . ALA A 1 87 ? 14.536 0.433 -8.788 1.00 77.31 87 ALA A C 1
ATOM 686 O O . ALA A 1 87 ? 14.199 1.244 -7.928 1.00 77.31 87 ALA A O 1
ATOM 687 N N . PHE A 1 88 ? 13.669 -0.409 -9.358 1.00 76.38 88 PHE A N 1
ATOM 688 C CA . PHE A 1 88 ? 12.248 -0.446 -9.015 1.00 76.38 88 PHE A CA 1
ATOM 689 C C . PHE A 1 88 ? 12.021 -0.826 -7.547 1.00 76.38 88 PHE A C 1
ATOM 691 O O . PHE A 1 88 ? 11.238 -0.181 -6.855 1.00 76.38 88 PHE A O 1
ATOM 698 N N . GLY A 1 89 ? 12.737 -1.836 -7.044 1.00 81.06 89 GLY A N 1
ATOM 699 C CA . GLY A 1 89 ? 12.664 -2.232 -5.637 1.00 81.06 89 GLY A CA 1
ATOM 700 C C . GLY A 1 89 ? 13.108 -1.117 -4.684 1.00 81.06 89 GLY A C 1
ATOM 701 O O . GLY A 1 89 ? 12.490 -0.910 -3.636 1.00 81.06 89 GLY A O 1
ATOM 702 N N . GLY A 1 90 ? 14.140 -0.358 -5.061 1.00 80.94 90 GLY A N 1
ATOM 703 C CA . GLY A 1 90 ? 14.597 0.815 -4.316 1.00 80.94 90 GLY A CA 1
ATOM 704 C C . GLY A 1 90 ? 13.546 1.925 -4.265 1.00 80.94 90 GLY A C 1
ATOM 705 O O . GLY A 1 90 ? 13.215 2.414 -3.190 1.00 80.94 90 GLY A O 1
ATOM 706 N N . ASP A 1 91 ? 12.968 2.272 -5.411 1.00 76.88 91 ASP A N 1
ATOM 707 C CA . ASP A 1 91 ? 11.931 3.303 -5.522 1.00 76.88 91 ASP A CA 1
ATOM 708 C C . ASP A 1 91 ? 10.658 2.925 -4.738 1.00 76.88 91 ASP A C 1
ATOM 710 O O . ASP A 1 91 ? 10.133 3.702 -3.932 1.00 76.88 91 ASP A O 1
ATOM 714 N N . ALA A 1 92 ? 10.228 1.666 -4.873 1.00 77.56 92 ALA A N 1
ATOM 715 C CA . ALA A 1 92 ? 9.077 1.123 -4.163 1.00 77.56 92 ALA A CA 1
ATOM 716 C C . ALA A 1 92 ? 9.290 1.115 -2.643 1.00 77.56 92 ALA A C 1
ATOM 718 O O . ALA A 1 92 ? 8.427 1.576 -1.895 1.00 77.56 92 ALA A O 1
ATOM 719 N N . SER A 1 93 ? 10.442 0.629 -2.170 1.00 83.38 93 SER A N 1
ATOM 720 C CA . SER A 1 93 ? 10.744 0.595 -0.734 1.00 83.38 93 SER A CA 1
ATOM 721 C C . SER A 1 93 ? 10.851 1.999 -0.135 1.00 83.38 93 SER A C 1
ATOM 723 O O . SER A 1 93 ? 10.308 2.242 0.943 1.00 83.38 93 SER A O 1
ATOM 725 N N . LEU A 1 94 ? 11.457 2.951 -0.847 1.00 79.56 94 LEU A N 1
ATOM 726 C CA . LEU A 1 94 ? 11.588 4.335 -0.394 1.00 79.56 94 LEU A CA 1
ATOM 727 C C . LEU A 1 94 ? 10.229 5.046 -0.326 1.00 79.56 94 LEU A C 1
ATOM 729 O O . LEU A 1 94 ? 9.945 5.744 0.648 1.00 79.56 94 LEU A O 1
ATOM 733 N N . THR A 1 95 ? 9.353 4.798 -1.302 1.00 78.69 95 THR A N 1
ATOM 734 C CA . THR A 1 95 ? 7.979 5.320 -1.316 1.00 78.69 95 THR A CA 1
ATOM 735 C C . THR A 1 95 ? 7.144 4.745 -0.175 1.00 78.69 95 THR A C 1
ATOM 737 O O . THR A 1 95 ? 6.434 5.484 0.511 1.00 78.69 95 THR A O 1
ATOM 740 N N . VAL A 1 96 ? 7.266 3.442 0.089 1.00 78.25 96 VAL A N 1
ATOM 741 C CA . VAL A 1 96 ? 6.585 2.793 1.215 1.00 78.25 96 VAL A CA 1
ATOM 742 C C . VAL A 1 96 ? 7.075 3.365 2.546 1.00 78.25 96 VAL A C 1
ATOM 744 O O . VAL A 1 96 ? 6.252 3.720 3.387 1.00 78.25 96 VAL A O 1
ATOM 747 N N . LEU A 1 97 ? 8.387 3.532 2.735 1.00 81.75 97 LEU A N 1
ATOM 748 C CA . LEU A 1 97 ? 8.950 4.111 3.960 1.00 81.75 97 LEU A CA 1
ATOM 749 C C . LEU A 1 97 ? 8.518 5.568 4.170 1.00 81.75 97 LEU A C 1
ATOM 751 O O . LEU A 1 97 ? 8.128 5.937 5.278 1.00 81.75 97 LEU A O 1
ATOM 755 N N . ALA A 1 98 ? 8.535 6.384 3.114 1.00 77.44 98 ALA A N 1
ATOM 756 C CA . ALA A 1 98 ? 8.077 7.769 3.166 1.00 77.44 98 ALA A CA 1
ATOM 757 C C . ALA A 1 98 ? 6.583 7.858 3.507 1.00 77.44 98 ALA A C 1
ATOM 759 O O . ALA A 1 98 ? 6.187 8.661 4.354 1.00 77.44 98 ALA A O 1
ATOM 760 N N . SER A 1 99 ? 5.761 6.991 2.909 1.00 75.19 99 SER A N 1
ATOM 761 C CA . SER A 1 99 ? 4.339 6.907 3.231 1.00 75.19 99 SER A CA 1
ATOM 762 C C . SER A 1 99 ? 4.108 6.492 4.676 1.00 75.19 99 SER A C 1
ATOM 764 O O . SER A 1 99 ? 3.297 7.114 5.351 1.00 75.19 99 SER A O 1
ATOM 766 N N . VAL A 1 100 ? 4.815 5.474 5.170 1.00 74.69 100 VAL A N 1
ATOM 767 C CA . VAL A 1 100 ? 4.698 5.034 6.566 1.00 74.69 100 VAL A CA 1
ATOM 768 C C . VAL A 1 100 ? 5.097 6.160 7.516 1.00 74.69 100 VAL A C 1
ATOM 770 O O . VAL A 1 100 ? 4.384 6.408 8.485 1.00 74.69 100 VAL A O 1
ATOM 773 N N . GLY A 1 101 ? 6.180 6.885 7.222 1.00 77.25 101 GLY A N 1
ATOM 774 C CA . GLY A 1 101 ? 6.607 8.044 8.007 1.00 77.25 101 GLY A CA 1
ATOM 775 C C . GLY A 1 101 ? 5.552 9.151 8.044 1.00 77.25 101 GLY A C 1
ATOM 776 O O . GLY A 1 101 ? 5.219 9.640 9.122 1.00 77.25 101 GLY A O 1
ATOM 777 N N . TRP A 1 102 ? 4.974 9.500 6.891 1.00 73.00 102 TRP A N 1
ATOM 778 C CA . TRP A 1 102 ? 3.907 10.500 6.792 1.00 73.00 102 TRP A CA 1
ATOM 779 C C . TRP A 1 102 ? 2.656 10.084 7.567 1.00 73.00 102 TRP A C 1
ATOM 781 O O . TRP A 1 102 ? 2.102 10.860 8.346 1.00 73.00 102 TRP A O 1
ATOM 791 N N . THR A 1 103 ? 2.237 8.833 7.393 1.00 71.00 103 THR A N 1
ATOM 792 C CA . THR A 1 103 ? 1.104 8.256 8.105 1.00 71.00 103 THR A CA 1
ATOM 793 C C . THR A 1 103 ? 1.345 8.270 9.615 1.00 71.00 103 THR A C 1
ATOM 795 O O . THR A 1 103 ? 0.483 8.730 10.353 1.00 71.00 103 THR A O 1
ATOM 798 N N . LEU A 1 104 ? 2.529 7.889 10.103 1.00 70.62 104 LEU A N 1
ATOM 799 C CA . LEU A 1 104 ? 2.829 7.944 11.538 1.00 70.62 104 LEU A CA 1
ATOM 800 C C . LEU A 1 104 ? 2.806 9.379 12.085 1.00 70.62 104 LEU A C 1
ATOM 802 O O . LEU A 1 104 ? 2.316 9.609 13.189 1.00 70.62 104 LEU A O 1
ATOM 806 N N . LEU A 1 105 ? 3.326 10.343 11.318 1.00 69.75 105 LEU A N 1
ATOM 807 C CA . LEU A 1 105 ? 3.429 11.734 11.756 1.00 69.75 105 LEU A CA 1
ATOM 808 C C . LEU A 1 105 ? 2.070 12.428 11.846 1.00 69.75 105 LEU A C 1
ATOM 810 O O . LEU A 1 105 ? 1.875 13.245 12.738 1.00 69.75 105 LEU A O 1
ATOM 814 N N . PHE A 1 106 ? 1.149 12.124 10.929 1.00 63.97 106 PHE A N 1
ATOM 815 C CA . PHE A 1 106 ? -0.145 12.804 10.832 1.00 63.97 106 PHE A CA 1
ATOM 816 C C . PHE A 1 106 ? -1.310 11.993 11.396 1.00 63.97 106 PHE A C 1
ATOM 818 O O . PHE A 1 106 ? -2.229 12.575 11.969 1.00 63.97 106 PHE A O 1
ATOM 825 N N . GLU A 1 107 ? -1.287 10.667 11.294 1.00 66.94 107 GLU A N 1
ATOM 826 C CA . GLU A 1 107 ? -2.384 9.824 11.771 1.00 66.94 107 GLU A CA 1
ATOM 827 C C . GLU A 1 107 ? -2.358 9.670 13.298 1.00 66.94 107 GLU A C 1
ATOM 829 O O . GLU A 1 107 ? -3.411 9.735 13.925 1.00 66.94 107 GLU A O 1
ATOM 834 N N . VAL A 1 108 ? -1.180 9.572 13.930 1.00 68.25 108 VAL A N 1
ATOM 835 C CA . VAL A 1 108 ? -1.052 9.500 15.401 1.00 68.25 108 VAL A CA 1
ATOM 836 C C . VAL A 1 108 ? -1.589 10.754 16.114 1.00 68.25 108 VAL A C 1
ATOM 838 O O . VAL A 1 108 ? -2.376 10.598 17.055 1.00 68.25 108 VAL A O 1
ATOM 841 N N . PRO A 1 109 ? -1.254 12.001 15.712 1.00 66.50 109 PRO A N 1
ATOM 842 C CA . PRO A 1 109 ? -1.850 13.175 16.344 1.00 66.50 109 PRO A CA 1
ATOM 843 C C . PRO A 1 109 ? -3.351 13.282 16.060 1.00 66.50 109 PRO A C 1
ATOM 845 O O . PRO A 1 109 ? -4.098 13.651 16.964 1.00 66.50 109 PRO A O 1
ATOM 848 N N . PHE A 1 110 ? -3.824 12.903 14.865 1.00 63.59 110 PHE A N 1
ATOM 849 C CA . PHE A 1 110 ? -5.257 12.916 14.549 1.00 63.59 110 PHE A CA 1
ATOM 850 C C . PHE A 1 110 ? -6.058 11.859 15.316 1.00 63.59 110 PHE A C 1
ATOM 852 O O . PHE A 1 110 ? -7.156 12.150 15.787 1.00 63.59 110 PHE A O 1
ATOM 859 N N . ALA A 1 111 ? -5.514 10.658 15.506 1.00 66.56 111 ALA A N 1
ATOM 860 C CA . ALA A 1 111 ? -6.139 9.611 16.310 1.00 66.56 111 ALA A CA 1
ATOM 861 C C . ALA A 1 111 ? -6.240 10.025 17.788 1.00 66.56 111 ALA A C 1
ATOM 863 O O . ALA A 1 111 ? -7.271 9.825 18.436 1.00 66.56 111 ALA A O 1
ATOM 864 N N . ASN A 1 112 ? -5.200 10.679 18.311 1.00 69.19 112 ASN A N 1
ATOM 865 C CA . ASN A 1 112 ? -5.213 11.235 19.663 1.00 69.19 112 ASN A CA 1
ATOM 866 C C . ASN A 1 112 ? -6.218 12.394 19.805 1.00 69.19 112 ASN A C 1
ATOM 868 O O . ASN A 1 112 ? -6.872 12.524 20.846 1.00 69.19 112 ASN A O 1
ATOM 872 N N . LEU A 1 113 ? -6.380 13.210 18.757 1.00 67.75 113 LEU A N 1
ATOM 873 C CA . LEU A 1 113 ? -7.393 14.265 18.694 1.00 67.75 113 LEU A CA 1
ATOM 874 C C . LEU A 1 113 ? -8.816 13.694 18.670 1.00 67.75 113 LEU A C 1
ATOM 876 O O . LEU A 1 113 ? -9.648 14.184 19.430 1.00 67.75 113 LEU A O 1
ATOM 880 N N . ASP A 1 114 ? -9.099 12.644 17.891 1.00 68.62 114 ASP A N 1
ATOM 881 C CA . ASP A 1 114 ? -10.420 11.986 17.864 1.00 68.62 114 ASP A CA 1
ATOM 882 C C . ASP A 1 114 ? -10.810 11.443 19.248 1.00 68.62 114 ASP A C 1
ATOM 884 O O . ASP A 1 114 ? -11.926 11.666 19.727 1.00 68.62 114 ASP A O 1
ATOM 888 N N . GLY A 1 115 ? -9.856 10.828 19.956 1.00 68.56 115 GLY A N 1
ATOM 889 C CA . GLY A 1 115 ? -10.058 10.356 21.325 1.00 68.56 115 GLY A CA 1
ATOM 890 C C . GLY A 1 115 ? -10.421 11.479 22.303 1.00 68.56 115 GLY A C 1
ATOM 891 O O . GLY A 1 115 ? -11.303 11.307 23.151 1.00 68.56 115 GLY A O 1
ATOM 892 N N . SER A 1 116 ? -9.785 12.646 22.181 1.00 69.31 116 SER A N 1
ATOM 893 C CA . SER A 1 116 ? -10.125 13.827 22.985 1.00 69.31 116 SER A CA 1
ATOM 894 C C . SER A 1 116 ? -11.454 14.457 22.565 1.00 69.31 116 SER A C 1
ATOM 896 O O . SER A 1 116 ? -12.262 14.800 23.429 1.00 69.31 116 SER A O 1
ATOM 898 N N . LEU A 1 117 ? -11.740 14.542 21.266 1.00 72.75 117 LEU A N 1
ATOM 899 C CA . LEU A 1 117 ? -12.983 15.101 20.739 1.00 72.75 117 LEU A CA 1
ATOM 900 C C . LEU A 1 117 ? -14.193 14.258 21.162 1.00 72.75 117 LEU A C 1
ATOM 902 O O . LEU A 1 117 ? -15.179 14.801 21.655 1.00 72.75 117 LEU A O 1
ATOM 906 N N . ARG A 1 118 ? -14.101 12.922 21.088 1.00 68.69 118 ARG A N 1
ATOM 907 C CA . ARG A 1 118 ? -15.136 12.002 21.593 1.00 68.69 118 ARG A CA 1
ATOM 908 C C . ARG A 1 118 ? -15.372 12.148 23.092 1.00 68.69 118 ARG A C 1
ATOM 910 O O . ARG A 1 118 ? -16.521 12.061 23.525 1.00 68.69 118 ARG A O 1
ATOM 917 N N . LYS A 1 119 ? -14.323 12.376 23.892 1.00 68.94 119 LYS A N 1
ATOM 918 C CA . LYS A 1 119 ? -14.452 12.640 25.339 1.00 68.94 119 LYS A CA 1
ATOM 919 C C . LYS A 1 119 ? -15.145 13.977 25.613 1.00 68.94 119 LYS A C 1
ATOM 921 O O . LYS A 1 119 ? -15.958 14.049 26.530 1.00 68.94 119 LYS A O 1
ATOM 926 N N . VAL A 1 120 ? -14.864 15.005 24.811 1.00 68.56 120 VAL A N 1
ATOM 927 C CA . VAL A 1 120 ? -15.517 16.323 24.897 1.00 68.56 120 VAL A CA 1
ATOM 928 C C . VAL A 1 120 ? -16.985 16.245 24.464 1.00 68.56 120 VAL A C 1
ATOM 930 O O . VAL A 1 120 ? -17.852 16.762 25.165 1.00 68.56 120 VAL A O 1
ATOM 933 N N . VAL A 1 121 ? -17.292 15.531 23.377 1.00 66.81 121 VAL A N 1
ATOM 934 C CA . VAL A 1 121 ? -18.665 15.319 22.885 1.00 66.81 121 VAL A CA 1
ATOM 935 C C . VAL A 1 121 ? -19.491 14.480 23.866 1.00 66.81 121 VAL A C 1
ATOM 937 O O . VAL A 1 121 ? -20.629 14.838 24.156 1.00 66.81 121 VAL A O 1
ATOM 940 N N . ARG A 1 122 ? -18.917 13.422 24.465 1.00 61.53 122 ARG A N 1
ATOM 941 C CA . ARG A 1 122 ? -19.578 12.635 25.527 1.00 61.53 122 ARG A CA 1
ATOM 942 C C . ARG A 1 122 ? -19.811 13.414 26.826 1.00 61.53 122 ARG A C 1
ATOM 944 O O . ARG A 1 122 ? -20.600 12.962 27.648 1.00 61.53 122 ARG A O 1
ATOM 951 N N . LYS A 1 123 ? -19.144 14.555 27.037 1.00 52.53 123 LYS A N 1
AT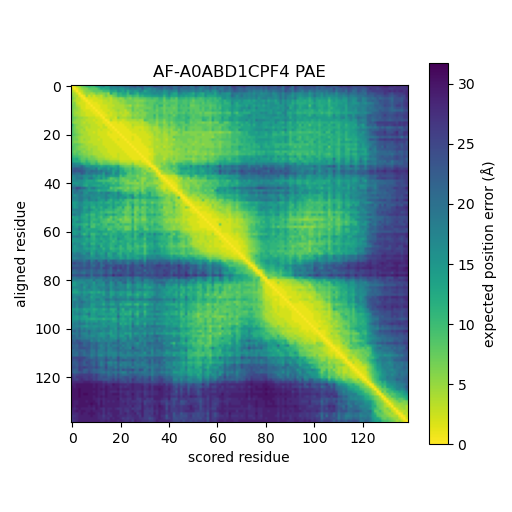OM 952 C CA . LYS A 1 123 ? -19.279 15.368 28.258 1.00 52.53 123 LYS A CA 1
ATOM 953 C C . LYS A 1 123 ? -20.414 16.406 28.232 1.00 52.53 123 LYS A C 1
ATOM 955 O O . LYS A 1 123 ? -20.562 17.132 29.210 1.00 52.53 123 LYS A O 1
ATOM 960 N N . LYS A 1 124 ? -21.258 16.472 27.195 1.00 43.50 124 LYS A N 1
ATOM 961 C CA . LYS A 1 124 ? -22.506 17.271 27.218 1.00 43.50 124 LYS A CA 1
ATOM 962 C C . LYS A 1 124 ? -23.725 16.389 27.571 1.00 43.50 124 LYS A C 1
ATOM 964 O O . LYS A 1 124 ? -23.777 15.249 27.130 1.00 43.50 124 LYS A O 1
ATOM 969 N N . PRO A 1 125 ? -24.691 16.887 28.368 1.00 49.03 125 PRO A N 1
ATOM 970 C CA . PRO A 1 125 ? -24.723 16.648 29.815 1.00 49.03 125 PRO A CA 1
ATOM 971 C C . PRO A 1 125 ? -26.008 15.935 30.284 1.00 49.03 125 PRO A C 1
ATOM 973 O O . PRO A 1 125 ? -27.110 16.358 29.953 1.00 49.03 125 PRO A O 1
ATOM 976 N N . ALA A 1 126 ? -25.872 14.924 31.147 1.00 52.66 126 ALA A N 1
ATOM 977 C CA . ALA A 1 126 ? -26.986 14.255 31.835 1.00 52.66 126 ALA A CA 1
ATOM 978 C C . ALA A 1 126 ? -27.253 14.821 33.249 1.00 52.66 126 ALA A C 1
ATOM 980 O O . ALA A 1 126 ? -27.809 14.138 34.101 1.00 52.66 126 ALA A O 1
ATOM 981 N N . THR A 1 127 ? -26.825 16.056 33.530 1.00 50.91 127 THR A N 1
ATOM 982 C CA . THR A 1 127 ? -26.960 16.665 34.869 1.00 50.91 127 THR A CA 1
ATOM 983 C C . THR A 1 127 ? -28.178 17.586 34.996 1.00 50.91 127 THR A C 1
ATOM 985 O O . THR A 1 127 ? -28.551 17.925 36.107 1.00 50.91 127 THR A O 1
ATOM 988 N N . ARG A 1 128 ? -28.868 17.944 33.903 1.00 54.53 128 ARG A N 1
ATOM 989 C CA . ARG A 1 128 ? -30.018 18.870 33.984 1.00 54.53 128 ARG A CA 1
ATOM 990 C C . ARG A 1 128 ? -31.344 18.241 34.417 1.00 54.53 128 ARG A C 1
ATOM 992 O O . ARG A 1 128 ? -32.230 18.971 34.830 1.00 54.53 128 ARG A O 1
ATOM 999 N N . THR A 1 129 ? -31.482 16.919 34.371 1.00 58.47 129 THR A N 1
ATOM 1000 C CA . THR A 1 129 ? -32.775 16.269 34.653 1.00 58.47 129 THR A CA 1
ATOM 1001 C C . THR A 1 129 ? -33.009 16.045 36.152 1.00 58.47 129 THR A C 1
ATOM 1003 O O . THR A 1 129 ? -34.141 16.115 36.612 1.00 58.47 129 THR A O 1
ATOM 1006 N N . ASN A 1 130 ? -31.951 15.860 36.950 1.00 56.25 130 ASN A N 1
ATOM 1007 C CA . ASN A 1 130 ? -32.098 15.543 38.377 1.00 56.25 130 ASN A CA 1
ATOM 1008 C C . ASN A 1 130 ? -32.389 16.774 39.259 1.00 56.25 130 ASN A C 1
ATOM 1010 O O . ASN A 1 130 ? -32.996 16.625 40.317 1.00 56.25 130 ASN A O 1
ATOM 1014 N N . GLU A 1 131 ? -31.999 17.983 38.838 1.00 60.31 131 GLU A N 1
ATOM 1015 C CA . GLU A 1 131 ? -32.330 19.224 39.563 1.00 60.31 131 GLU A CA 1
ATOM 1016 C C . GLU A 1 131 ? -33.777 19.687 39.305 1.00 60.31 131 GLU A C 1
ATOM 1018 O O . GLU A 1 131 ? -34.408 20.226 40.215 1.00 60.31 131 GLU A O 1
ATOM 1023 N N . GLU A 1 132 ? -34.342 19.414 38.123 1.00 59.69 132 GLU A N 1
ATOM 1024 C CA . GLU A 1 132 ? -35.762 19.689 37.837 1.00 59.69 132 GLU A CA 1
ATOM 1025 C C . GLU A 1 132 ? -36.690 18.659 38.504 1.00 59.69 132 GLU A C 1
ATOM 1027 O O . GLU A 1 132 ? -37.628 19.049 39.190 1.00 59.69 132 GLU A O 1
ATOM 1032 N N . LEU A 1 133 ? -36.363 17.359 38.465 1.00 61.62 133 LEU A N 1
ATOM 1033 C CA . LEU A 1 133 ? -37.156 16.330 39.163 1.00 61.62 133 LEU A CA 1
ATOM 1034 C C . LEU A 1 133 ? -37.161 16.514 40.692 1.00 61.62 133 LEU A C 1
ATOM 1036 O O . LEU A 1 133 ? -38.198 16.344 41.320 1.00 61.62 133 LEU A O 1
ATOM 1040 N N . THR A 1 134 ? -36.047 16.941 41.300 1.00 64.44 134 THR A N 1
ATOM 1041 C CA . THR A 1 134 ? -35.976 17.183 42.760 1.00 64.44 134 THR A CA 1
ATOM 1042 C C . THR A 1 134 ? -36.652 18.500 43.183 1.00 64.44 134 THR A C 1
ATOM 1044 O O . THR A 1 134 ? -36.973 18.682 44.357 1.00 64.44 134 THR A O 1
ATOM 1047 N N . SER A 1 135 ? -36.851 19.449 42.260 1.00 59.62 135 SER A N 1
ATOM 1048 C CA . SER A 1 135 ? -37.554 20.712 42.540 1.00 59.62 135 SER A CA 1
ATOM 1049 C C . SER A 1 135 ? -39.057 20.640 42.256 1.00 59.62 135 SER A C 1
ATOM 1051 O O . SER A 1 135 ? -39.808 21.338 42.937 1.00 59.62 135 SER A O 1
ATOM 1053 N N . GLU A 1 136 ? -39.504 19.755 41.358 1.00 65.12 136 GLU A N 1
ATOM 1054 C CA . GLU A 1 136 ? -40.915 19.360 41.222 1.00 65.12 136 GLU A CA 1
ATOM 1055 C C . GLU A 1 136 ? -41.375 18.401 42.329 1.00 65.12 136 GLU A C 1
ATOM 1057 O O . GLU A 1 136 ? -42.478 18.565 42.828 1.00 65.12 136 GLU A O 1
ATOM 1062 N N . GLU A 1 137 ? -40.542 17.462 42.795 1.00 62.66 137 GLU A N 1
ATOM 1063 C CA . GLU A 1 137 ? -40.901 16.568 43.917 1.00 62.66 137 GLU A CA 1
ATOM 1064 C C . GLU A 1 137 ? -40.936 17.299 45.279 1.00 62.66 137 GLU A C 1
ATOM 1066 O O . GLU A 1 137 ? -41.462 16.789 46.268 1.00 62.66 137 GLU A O 1
ATOM 1071 N N . ARG A 1 138 ? -40.375 18.515 45.345 1.00 65.19 138 ARG A N 1
ATOM 1072 C CA . ARG A 1 138 ? -40.342 19.365 46.548 1.00 65.19 138 ARG A CA 1
ATOM 1073 C C . ARG A 1 138 ? -41.302 20.567 46.483 1.00 65.19 138 ARG A C 1
ATOM 1075 O O . ARG A 1 138 ? -41.180 21.469 47.318 1.00 65.19 138 ARG A O 1
ATOM 1082 N N . ARG A 1 139 ? -42.208 20.602 45.503 1.00 60.59 139 ARG A N 1
ATOM 1083 C CA . ARG A 1 139 ? -43.314 21.566 45.374 1.00 60.59 139 ARG A CA 1
ATOM 1084 C C . ARG A 1 139 ? -44.651 20.862 45.544 1.00 60.59 139 ARG A C 1
ATOM 1086 O O . ARG A 1 139 ? -45.555 21.531 46.087 1.00 60.59 139 ARG A O 1
#

Radius of gyration: 26.95 Å; Cα contacts (8 Å, |Δi|>4): 25; chains: 1; bounding box: 65×42×82 Å

InterPro domains:
  IPR052728 Oxygen and lipid transport regulator [PTHR11161] (8-134)

Organism: Culex pipiens pipiens (NCBI:txid38569)

Mean predicted aligned error: 14.73 Å

Secondary structure (DSSP, 8-state):
-HHHHHHHHHHHHHHHHHHHHHHHHHHHHHHHTTTTHHHHHHHTSTTHHHHHHHHHHHHHHHHHHHHHHHHH--S-----HHHHHHHHHHHHHHHHHHHHHHHHHHHHHHHHHHHHHHHHHHTS-S-HHHHHHHHHTT-